Protein AF-A0A084VCT6-F1 (afdb_monomer_lite)

Organism: Anopheles sinensis (NCBI:txid74873)

Radius of gyration: 18.99 Å; chains: 1; bounding box: 32×21×58 Å

Sequence (65 aa):
MLAVNDDYYEDLSVADTEEILTSLKKGQQPRPGPRNGRFASEPVGGLTSLTEEPKGPGFGLQAGL

Foldseek 3Di:
DDDDPPAAADQDDPVNVVVCVVCVVVVHHDDGDYPLPDRHPADSVDHPPPPDDDDDPPVVPDPPD

Secondary structure (DSSP, 8-state):
-EEETTEEEES--HHHHHHHHHHHHTT--PPPEESSS-SSSS-TT--SS--SPPP-TTTTPPTT-

pLDDT: mean 96.96, std 2.32, range [81.75, 98.56]

Structure (mmCIF, N/CA/C/O backbone):
data_AF-A0A084VCT6-F1
#
_entry.id   AF-A0A084VCT6-F1
#
loop_
_atom_site.group_PDB
_atom_site.id
_atom_site.type_symbol
_atom_site.label_atom_id
_atom_site.label_alt_id
_atom_site.label_comp_id
_atom_site.label_asym_id
_atom_site.label_entity_id
_atom_site.label_seq_id
_atom_site.pdbx_PDB_ins_code
_atom_site.Cartn_x
_atom_site.Cartn_y
_atom_site.Cartn_z
_atom_site.occupancy
_atom_site.B_iso_or_equiv
_atom_site.auth_seq_id
_atom_site.auth_comp_id
_atom_site.auth_asym_id
_atom_site.auth_atom_id
_atom_site.pdbx_PDB_model_num
ATOM 1 N N . MET A 1 1 ? -7.596 -7.225 6.511 1.00 91.19 1 MET A N 1
ATOM 2 C CA . MET A 1 1 ? -7.941 -5.909 5.937 1.00 91.19 1 MET A CA 1
ATOM 3 C C . MET A 1 1 ? -9.344 -5.533 6.388 1.00 91.19 1 MET A C 1
ATOM 5 O O . MET A 1 1 ? -10.120 -6.428 6.711 1.00 91.19 1 MET A O 1
ATOM 9 N N . LEU A 1 2 ? -9.627 -4.237 6.461 1.00 96.81 2 LEU A N 1
ATOM 10 C CA . LEU A 1 2 ? -10.923 -3.643 6.777 1.00 96.81 2 LEU A CA 1
ATOM 11 C C . LEU A 1 2 ? -11.260 -2.663 5.650 1.00 96.81 2 LEU A C 1
ATOM 13 O O . LEU A 1 2 ? -10.413 -1.854 5.285 1.00 96.81 2 LEU A O 1
ATOM 17 N N . ALA A 1 3 ? -12.477 -2.724 5.118 1.00 97.75 3 ALA A N 1
ATOM 18 C CA . ALA A 1 3 ? -12.974 -1.760 4.142 1.00 97.75 3 ALA A CA 1
ATOM 19 C C . ALA A 1 3 ? -13.985 -0.826 4.817 1.00 97.75 3 ALA A C 1
ATOM 21 O O . ALA A 1 3 ? -14.905 -1.302 5.488 1.00 97.75 3 ALA A O 1
ATOM 22 N N . VAL A 1 4 ? -13.820 0.485 4.647 1.00 97.56 4 VAL A N 1
ATOM 23 C CA . VAL A 1 4 ? -14.757 1.504 5.140 1.00 97.56 4 VAL A CA 1
ATOM 24 C C . VAL A 1 4 ? -15.085 2.435 3.984 1.00 97.56 4 VAL A C 1
ATOM 26 O O . VAL A 1 4 ? -14.235 3.206 3.554 1.00 97.56 4 VAL A O 1
ATOM 29 N N . ASN A 1 5 ? -16.325 2.378 3.497 1.00 96.56 5 ASN A N 1
ATOM 30 C CA . ASN A 1 5 ? -16.720 3.041 2.252 1.00 96.56 5 ASN A CA 1
ATOM 31 C C . ASN A 1 5 ? -15.756 2.651 1.113 1.00 96.56 5 ASN A C 1
ATOM 33 O O . ASN A 1 5 ? -15.675 1.469 0.782 1.00 96.56 5 ASN A O 1
ATOM 37 N N . ASP A 1 6 ? -15.008 3.616 0.576 1.00 97.69 6 ASP A N 1
ATOM 38 C CA . ASP A 1 6 ? -14.070 3.436 -0.538 1.00 97.69 6 ASP A CA 1
ATOM 39 C C . ASP A 1 6 ? -12.615 3.188 -0.089 1.00 97.69 6 ASP A C 1
ATOM 41 O O . ASP A 1 6 ? -11.741 2.949 -0.922 1.00 97.69 6 ASP A O 1
ATOM 45 N N . ASP A 1 7 ? -12.339 3.229 1.220 1.00 98.12 7 ASP A N 1
ATOM 46 C CA . ASP A 1 7 ? -10.987 3.132 1.773 1.00 98.12 7 ASP A CA 1
ATOM 47 C C . ASP A 1 7 ? -10.673 1.709 2.268 1.00 98.12 7 ASP A C 1
ATOM 49 O O . ASP A 1 7 ? -11.375 1.144 3.117 1.00 98.12 7 ASP A O 1
ATOM 53 N N . TYR A 1 8 ? -9.565 1.140 1.778 1.00 98.25 8 TYR A N 1
ATOM 54 C CA . TYR A 1 8 ? -9.000 -0.111 2.290 1.00 98.25 8 TYR A CA 1
ATOM 55 C C . TYR A 1 8 ? -7.927 0.158 3.341 1.00 98.25 8 TYR A C 1
ATOM 57 O O . TYR A 1 8 ? -6.965 0.879 3.094 1.00 98.25 8 TYR A O 1
ATOM 65 N N . TYR A 1 9 ? -8.062 -0.474 4.504 1.00 98.25 9 TYR A N 1
ATOM 66 C CA . TYR A 1 9 ? -7.060 -0.502 5.565 1.00 98.25 9 TYR A CA 1
ATOM 67 C C . TYR A 1 9 ? -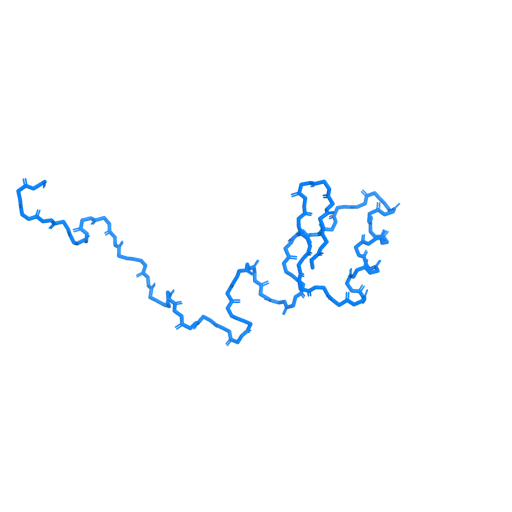6.478 -1.912 5.672 1.00 98.25 9 TYR A C 1
ATOM 69 O O . TYR A 1 9 ? -7.194 -2.888 5.932 1.00 98.25 9 TYR A O 1
ATOM 77 N N . GLU A 1 10 ? -5.177 -2.045 5.446 1.00 98.56 10 GLU A N 1
ATOM 78 C CA . GLU A 1 10 ? -4.537 -3.334 5.181 1.00 98.56 10 GLU A CA 1
ATOM 79 C C . GLU A 1 10 ? -3.456 -3.660 6.214 1.00 98.56 10 GLU A C 1
ATOM 81 O O . GLU A 1 10 ? -2.973 -2.785 6.928 1.00 98.56 10 GLU A O 1
ATOM 86 N N . ASP A 1 11 ? -3.100 -4.944 6.312 1.00 97.88 11 ASP A N 1
ATOM 87 C CA . ASP A 1 11 ? -2.036 -5.438 7.202 1.00 97.88 11 ASP A CA 1
ATOM 88 C C . ASP A 1 11 ? -2.154 -4.975 8.661 1.00 97.88 11 ASP A C 1
ATOM 90 O O . ASP A 1 11 ? -1.182 -4.560 9.287 1.00 97.88 11 ASP A O 1
ATOM 94 N N . LEU A 1 12 ? -3.380 -5.035 9.181 1.00 97.88 12 LEU A N 1
ATOM 95 C CA . LEU A 1 12 ? -3.745 -4.491 10.483 1.00 97.88 12 LEU A CA 1
ATOM 96 C C . LEU A 1 12 ? -3.345 -5.417 11.632 1.00 97.88 12 LEU A C 1
ATOM 98 O O . LEU A 1 12 ? -3.683 -6.604 11.637 1.00 97.88 12 LEU A O 1
ATOM 102 N N . SER A 1 13 ? -2.731 -4.833 12.656 1.00 97.75 13 SER A N 1
ATOM 103 C CA . SER A 1 13 ? -2.763 -5.361 14.015 1.00 97.75 13 SER A CA 1
ATOM 104 C C . SER A 1 13 ? -4.063 -4.961 14.732 1.00 97.75 13 SER A C 1
ATOM 106 O O . SER A 1 13 ? -4.886 -4.183 14.232 1.00 97.75 13 SER A O 1
ATOM 108 N N . VAL A 1 14 ? -4.253 -5.486 15.945 1.00 98.25 14 VAL A N 1
ATOM 109 C CA . VAL A 1 14 ? -5.369 -5.080 16.813 1.00 98.25 14 VAL A CA 1
ATOM 110 C C . VAL A 1 14 ? -5.288 -3.583 17.132 1.00 98.25 14 VAL A C 1
ATOM 112 O O . VAL A 1 14 ? -6.285 -2.879 16.987 1.00 98.25 14 VAL A O 1
ATOM 115 N N . ALA A 1 15 ? -4.094 -3.083 17.468 1.00 98.25 15 ALA A N 1
ATOM 116 C CA . ALA A 1 15 ? -3.878 -1.677 17.803 1.00 98.25 15 ALA A CA 1
ATOM 117 C C . ALA A 1 15 ? -4.188 -0.740 16.620 1.00 98.25 15 ALA A C 1
ATOM 119 O O . ALA A 1 15 ? -4.843 0.284 16.808 1.00 98.25 15 ALA A O 1
ATOM 120 N N . ASP A 1 16 ? -3.804 -1.122 15.395 1.00 98.06 16 ASP A N 1
ATOM 121 C CA . ASP A 1 16 ? -4.112 -0.334 14.190 1.00 98.06 16 ASP A CA 1
ATOM 122 C C . ASP A 1 16 ? -5.623 -0.215 13.972 1.00 98.06 16 ASP A C 1
ATOM 124 O O . ASP A 1 16 ? -6.146 0.846 13.630 1.00 98.06 16 ASP A O 1
ATOM 128 N N . THR A 1 17 ? -6.348 -1.312 14.202 1.00 98.06 17 THR A N 1
ATOM 129 C CA . THR A 1 17 ? -7.806 -1.337 14.056 1.00 98.06 17 THR A CA 1
ATOM 130 C C . THR A 1 17 ? -8.475 -0.417 15.083 1.00 98.06 17 THR A C 1
ATOM 132 O O . THR A 1 17 ? -9.388 0.336 14.741 1.00 98.06 17 THR A O 1
ATOM 135 N N . GLU A 1 18 ? -8.004 -0.419 16.331 1.00 98.31 18 GLU A N 1
ATOM 136 C CA . GLU A 1 18 ? -8.501 0.470 17.389 1.00 98.31 18 GLU A CA 1
ATO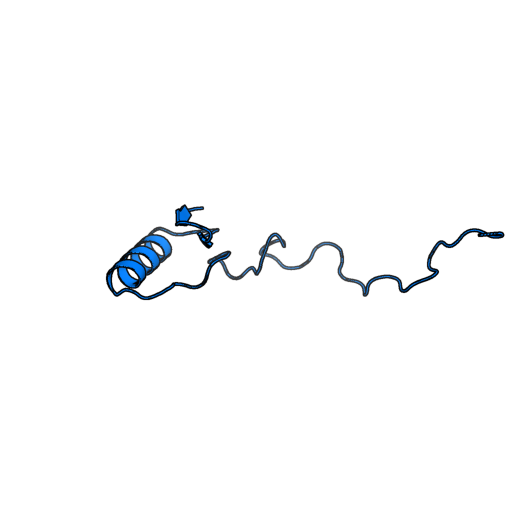M 137 C C . GLU A 1 18 ? -8.227 1.954 17.090 1.00 98.31 18 GLU A C 1
ATOM 139 O O . GLU A 1 18 ? -9.111 2.799 17.291 1.00 98.31 18 GLU A O 1
ATOM 144 N N . GLU A 1 19 ? -7.041 2.278 16.564 1.00 98.25 19 GLU A N 1
ATOM 145 C CA . GLU A 1 19 ? -6.672 3.630 16.123 1.00 98.25 19 GLU A CA 1
ATOM 146 C C . GLU A 1 19 ? -7.600 4.122 15.004 1.00 98.25 19 GLU A C 1
ATOM 148 O O . GLU A 1 19 ? -8.147 5.229 15.093 1.00 98.25 19 GLU A O 1
ATOM 153 N N . ILE A 1 20 ? -7.819 3.293 13.976 1.00 98.19 20 ILE A N 1
ATOM 154 C CA . ILE A 1 20 ? -8.684 3.613 12.833 1.00 98.19 20 ILE A CA 1
ATOM 155 C C . ILE A 1 20 ? -10.105 3.908 13.317 1.00 98.19 20 ILE A C 1
ATOM 157 O O . ILE A 1 20 ? -10.651 4.971 13.018 1.00 98.19 20 ILE A O 1
ATOM 161 N N . LEU A 1 21 ? -10.689 3.022 14.130 1.00 98.06 21 LEU A N 1
ATOM 162 C CA . LEU A 1 21 ? -12.046 3.208 14.651 1.00 98.06 21 LEU A CA 1
ATOM 163 C C . LEU A 1 21 ? -12.162 4.458 15.532 1.00 98.06 21 LEU A C 1
ATOM 165 O O . LEU A 1 21 ? -13.159 5.179 15.465 1.00 98.06 21 LEU A O 1
ATOM 169 N N . THR A 1 22 ? -11.153 4.736 16.357 1.00 98.25 22 THR A N 1
ATOM 170 C CA . THR A 1 22 ? -11.129 5.925 17.221 1.00 98.25 22 THR A CA 1
ATOM 171 C C . THR A 1 22 ? -11.045 7.214 16.410 1.00 98.25 22 THR A C 1
ATOM 173 O O . THR A 1 22 ? -11.711 8.197 16.737 1.00 98.25 22 THR A O 1
ATOM 176 N N . SER A 1 23 ? -10.253 7.215 15.343 1.00 97.88 23 SER A N 1
ATOM 177 C CA . SER A 1 23 ? -10.086 8.362 14.451 1.00 97.88 23 SER A CA 1
ATOM 178 C C . SER A 1 23 ? -11.358 8.631 13.643 1.00 97.88 23 SER A C 1
ATOM 180 O O . SER A 1 23 ? -11.838 9.765 13.620 1.00 97.88 23 SER A O 1
ATOM 182 N N . LEU A 1 24 ? -11.987 7.581 13.103 1.00 97.94 24 LEU A N 1
ATOM 183 C CA . LEU A 1 24 ? -13.282 7.679 12.420 1.00 97.94 24 LEU A CA 1
ATOM 184 C C . LEU A 1 24 ? -14.380 8.225 13.349 1.00 97.94 24 LEU A C 1
ATOM 186 O O . LEU A 1 24 ? -15.135 9.110 12.955 1.00 97.94 24 LEU A O 1
ATOM 190 N N . LYS A 1 25 ? -14.431 7.786 14.618 1.00 98.19 25 LYS A N 1
ATOM 191 C CA . LYS A 1 25 ? -15.359 8.338 15.630 1.00 98.19 25 LYS A CA 1
ATOM 192 C C . LYS A 1 25 ? -15.160 9.835 15.884 1.00 98.19 25 LYS A C 1
ATOM 194 O O . LYS A 1 25 ? -16.116 10.520 16.233 1.00 98.19 25 LYS A O 1
ATOM 199 N N . LYS A 1 26 ? -13.935 10.344 15.724 1.00 98.44 26 LYS A N 1
ATOM 200 C CA . LYS A 1 26 ? -13.606 11.775 15.842 1.00 98.44 26 LYS A CA 1
ATOM 201 C C . LYS A 1 26 ? -13.898 12.561 14.556 1.00 98.44 26 LYS A C 1
ATOM 203 O O . LYS A 1 26 ? -13.591 13.747 14.504 1.00 98.44 26 LYS A O 1
ATOM 208 N N . GLY A 1 27 ? -14.451 11.918 13.525 1.00 97.75 27 GLY A N 1
ATOM 209 C CA . GLY A 1 27 ? -14.679 12.522 12.212 1.00 97.75 27 GLY A CA 1
ATOM 210 C C . GLY A 1 27 ? -13.396 12.739 11.406 1.00 97.75 27 GLY A C 1
ATOM 211 O O . GLY A 1 27 ? -13.398 13.515 10.457 1.00 97.75 27 GLY A O 1
ATOM 212 N N . GLN A 1 28 ? -12.292 12.094 11.791 1.00 97.88 28 GLN A N 1
ATOM 213 C CA . GLN A 1 28 ? -11.040 12.128 11.039 1.00 97.88 28 GLN A CA 1
ATOM 214 C C . GLN A 1 28 ? -11.040 11.015 9.995 1.00 97.88 28 GLN A C 1
ATOM 216 O O . GLN A 1 28 ? -11.670 9.978 10.197 1.00 97.88 28 GLN A O 1
ATOM 221 N N . GLN A 1 29 ? -10.288 11.209 8.914 1.00 96.19 29 GLN A N 1
ATOM 222 C CA . GLN A 1 29 ? -10.067 10.184 7.900 1.00 96.19 29 GLN A CA 1
ATOM 223 C C . GLN A 1 29 ? -8.655 9.604 8.068 1.00 96.19 29 GLN A C 1
ATOM 225 O O . GLN A 1 29 ? -7.673 10.275 7.736 1.00 96.19 29 GLN A O 1
ATOM 230 N N . PRO A 1 30 ? -8.517 8.389 8.627 1.00 96.50 30 PRO A N 1
ATOM 231 C CA . PRO A 1 30 ? -7.229 7.718 8.728 1.00 96.50 30 PRO A CA 1
ATOM 232 C C . PRO A 1 30 ? -6.684 7.408 7.341 1.00 96.50 30 PRO A C 1
ATOM 234 O O . PRO A 1 30 ? -7.448 7.116 6.422 1.00 96.50 30 PRO A O 1
ATOM 237 N N . ARG A 1 31 ? -5.356 7.392 7.211 1.00 96.69 31 ARG A N 1
ATOM 238 C CA . ARG A 1 31 ? -4.698 7.038 5.953 1.00 96.69 31 ARG A CA 1
ATOM 239 C C . ARG A 1 31 ? -5.084 5.608 5.518 1.00 96.69 31 ARG A C 1
ATOM 241 O O . ARG A 1 31 ? -4.871 4.686 6.320 1.00 96.69 31 ARG A O 1
ATOM 248 N N . PRO A 1 32 ? -5.602 5.422 4.290 1.00 97.81 32 PRO A N 1
ATOM 249 C CA . PRO A 1 32 ? -5.818 4.106 3.703 1.00 97.81 32 PRO A CA 1
ATOM 250 C C . PRO A 1 32 ? -4.498 3.468 3.248 1.00 97.81 32 PRO A C 1
ATOM 252 O O . PRO A 1 32 ? -3.500 4.153 2.999 1.00 97.81 32 PRO A O 1
ATOM 255 N N . GLY A 1 33 ? -4.516 2.146 3.136 1.00 98.00 33 GLY A N 1
ATOM 256 C CA . GLY A 1 33 ? -3.404 1.297 2.731 1.00 98.00 33 GLY A CA 1
ATOM 257 C C . GLY A 1 33 ? -2.839 0.427 3.864 1.00 98.00 33 GLY A C 1
ATOM 258 O O . GLY A 1 33 ? -3.413 0.362 4.962 1.00 98.00 33 GLY A O 1
ATOM 259 N N . PRO A 1 34 ? -1.716 -0.255 3.594 1.00 98.19 34 PRO A N 1
ATOM 260 C CA . PRO A 1 34 ? -1.004 -1.100 4.550 1.00 98.19 34 PRO A CA 1
ATOM 261 C C . PRO A 1 34 ? -0.513 -0.357 5.795 1.00 98.19 34 PRO A C 1
ATOM 263 O O . PRO A 1 34 ? -0.020 0.770 5.712 1.00 98.19 34 PRO A O 1
ATOM 266 N N . ARG A 1 35 ? -0.588 -1.012 6.962 1.00 97.38 35 ARG A N 1
ATOM 267 C CA . ARG A 1 35 ? -0.071 -0.484 8.243 1.00 97.38 35 ARG A CA 1
ATOM 268 C C . ARG A 1 35 ? 1.287 -1.042 8.667 1.00 97.38 35 ARG A C 1
ATOM 270 O O . ARG A 1 35 ? 1.937 -0.472 9.535 1.00 97.38 35 ARG A O 1
ATOM 277 N N . ASN A 1 36 ? 1.772 -2.095 8.017 1.00 95.31 36 ASN A N 1
ATOM 278 C CA . ASN A 1 36 ? 3.012 -2.789 8.385 1.00 95.31 36 ASN A CA 1
ATOM 279 C C . ASN A 1 36 ? 4.300 -2.199 7.764 1.00 95.31 36 ASN A C 1
ATOM 281 O O . ASN A 1 36 ? 5.346 -2.844 7.810 1.00 95.31 36 ASN A O 1
ATOM 285 N N . GLY A 1 37 ? 4.238 -1.002 7.171 1.00 93.19 37 GLY A N 1
ATOM 286 C CA . GLY A 1 37 ? 5.397 -0.284 6.625 1.00 93.19 37 GLY A CA 1
ATOM 287 C C . GLY A 1 37 ? 5.656 -0.476 5.128 1.00 93.19 37 GLY A C 1
ATOM 288 O O . GLY A 1 37 ? 6.424 0.302 4.563 1.00 93.19 37 GLY A O 1
ATOM 289 N N . ARG A 1 38 ? 4.992 -1.434 4.468 1.00 96.12 38 ARG A N 1
ATOM 290 C CA . ARG A 1 38 ? 4.927 -1.455 2.997 1.00 96.12 38 ARG A CA 1
ATOM 291 C C . ARG A 1 38 ? 3.943 -0.393 2.489 1.00 96.12 38 ARG A C 1
ATOM 293 O O . ARG A 1 38 ? 3.131 0.126 3.252 1.00 96.12 38 ARG A O 1
ATOM 300 N N . PHE A 1 39 ? 4.014 -0.050 1.214 1.00 95.06 39 PHE A N 1
ATOM 301 C CA . PHE A 1 39 ? 3.183 0.964 0.578 1.00 95.06 39 PHE A CA 1
ATOM 302 C C . PHE A 1 39 ? 1.968 0.371 -0.136 1.00 95.06 39 PHE A C 1
ATOM 304 O O . PHE A 1 39 ? 0.877 0.927 -0.032 1.00 95.06 39 PHE A O 1
ATOM 311 N N . ALA A 1 40 ? 2.146 -0.739 -0.847 1.00 96.00 40 ALA A N 1
ATOM 312 C CA . ALA A 1 40 ? 1.084 -1.416 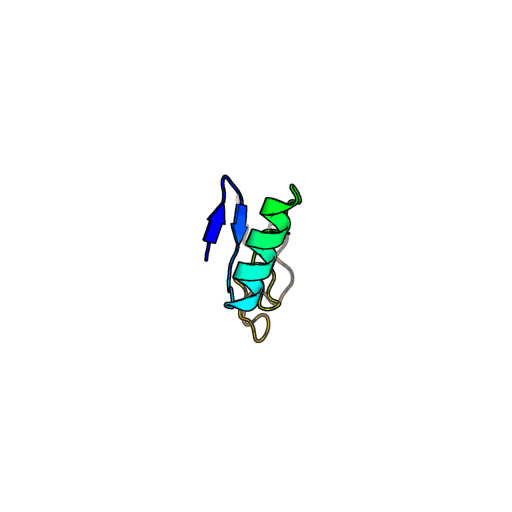-1.575 1.00 96.00 40 ALA A CA 1
ATOM 313 C C . ALA A 1 40 ? 1.229 -2.935 -1.397 1.00 96.00 40 ALA A C 1
ATOM 315 O O . ALA A 1 40 ? 1.038 -3.469 -0.306 1.00 96.00 40 ALA A O 1
ATOM 316 N N . SER A 1 41 ? 1.575 -3.646 -2.468 1.00 96.31 41 SER A N 1
ATOM 317 C CA . SER A 1 41 ? 1.679 -5.104 -2.482 1.00 96.31 41 SER A CA 1
ATOM 318 C C . SER A 1 41 ? 3.117 -5.612 -2.505 1.00 96.31 41 SER A C 1
ATOM 320 O O . SER A 1 41 ? 3.333 -6.804 -2.731 1.00 96.31 41 SER A O 1
ATOM 322 N N . GLU A 1 42 ? 4.113 -4.744 -2.328 1.00 97.62 42 GLU A N 1
ATOM 323 C CA . GLU A 1 42 ? 5.499 -5.180 -2.332 1.00 97.62 42 GLU A CA 1
ATOM 324 C C . GLU A 1 42 ? 5.817 -6.086 -1.129 1.00 97.62 42 GLU A C 1
ATOM 326 O O . GLU A 1 42 ? 5.149 -6.022 -0.086 1.00 97.62 42 GLU A O 1
ATOM 331 N N . PRO A 1 43 ? 6.829 -6.965 -1.248 1.00 97.56 43 PRO A N 1
ATOM 332 C CA . PRO A 1 43 ? 7.260 -7.771 -0.119 1.00 97.56 43 PRO A CA 1
ATOM 333 C C . PRO A 1 43 ? 7.763 -6.881 1.025 1.00 97.56 43 PRO A C 1
ATOM 335 O O . PRO A 1 43 ? 8.555 -5.967 0.814 1.00 97.56 43 PRO A O 1
ATOM 338 N N . VAL A 1 44 ? 7.363 -7.199 2.259 1.00 95.94 44 VAL A N 1
ATOM 339 C CA . VAL A 1 44 ? 7.746 -6.442 3.472 1.00 95.94 44 VAL A CA 1
ATOM 340 C C . VAL A 1 44 ? 9.271 -6.395 3.676 1.00 95.94 44 VAL A C 1
ATOM 342 O O . VAL A 1 44 ? 9.792 -5.452 4.259 1.00 95.94 44 VAL A O 1
ATOM 345 N N . GLY A 1 45 ? 10.002 -7.389 3.162 1.00 96.06 45 GLY A N 1
ATOM 3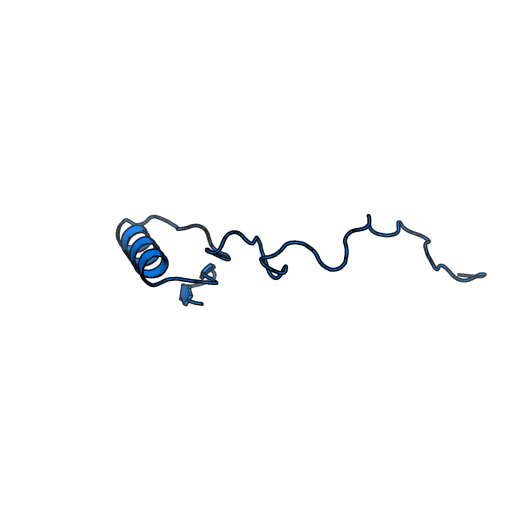46 C CA . GLY A 1 45 ? 11.469 -7.440 3.202 1.00 96.06 45 GLY A CA 1
ATOM 347 C C . GLY A 1 45 ? 12.184 -6.590 2.143 1.00 96.06 45 GLY A C 1
ATOM 348 O O . GLY A 1 45 ? 13.404 -6.682 2.039 1.00 96.06 45 GLY A O 1
ATOM 349 N N . GLY A 1 46 ? 11.453 -5.803 1.349 1.00 96.12 46 GLY A N 1
ATOM 350 C CA . GLY A 1 46 ? 11.977 -5.033 0.221 1.00 96.12 46 GLY A CA 1
ATOM 351 C C . GLY A 1 46 ? 11.648 -5.653 -1.140 1.00 96.12 46 GLY A C 1
ATOM 352 O O . GLY A 1 46 ? 11.177 -6.788 -1.244 1.00 96.12 46 GLY A O 1
ATOM 353 N N . LEU A 1 47 ? 11.891 -4.886 -2.206 1.00 97.62 47 LEU A N 1
ATOM 354 C CA . LEU A 1 47 ? 11.617 -5.313 -3.579 1.00 97.62 47 LEU A CA 1
ATOM 355 C C . LEU A 1 47 ? 12.475 -6.526 -3.963 1.00 97.62 47 LEU A C 1
ATOM 357 O O . LEU A 1 47 ? 13.701 -6.473 -3.926 1.00 97.62 47 LEU A O 1
ATOM 361 N N . THR A 1 48 ? 11.819 -7.609 -4.379 1.00 97.94 48 THR A N 1
ATOM 362 C CA . THR A 1 48 ? 12.470 -8.830 -4.894 1.00 97.94 48 THR A CA 1
ATOM 363 C C . THR A 1 48 ? 12.433 -8.929 -6.419 1.00 97.94 48 THR A C 1
ATOM 365 O O . THR A 1 48 ? 13.043 -9.818 -7.007 1.00 97.94 48 THR A O 1
ATOM 368 N N . SER A 1 49 ? 11.688 -8.035 -7.067 1.00 97.75 49 SER A N 1
ATOM 369 C CA . SER A 1 49 ? 11.519 -7.931 -8.515 1.00 97.75 49 SER A CA 1
ATOM 370 C C . SER A 1 49 ? 11.191 -6.482 -8.875 1.00 97.75 49 SER A C 1
ATOM 372 O O . SER A 1 49 ? 10.943 -5.676 -7.978 1.00 97.75 49 SER A O 1
ATOM 374 N N . LEU A 1 50 ? 11.210 -6.151 -10.173 1.00 97.44 50 LEU A N 1
ATOM 3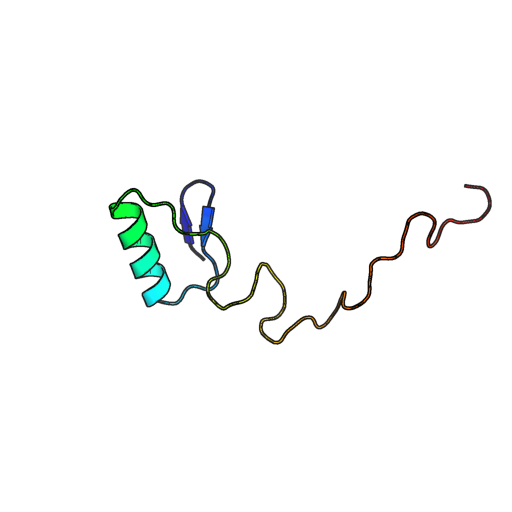75 C CA . LEU A 1 50 ? 11.019 -4.775 -10.661 1.00 97.44 50 LEU A CA 1
ATOM 376 C C . LEU A 1 50 ? 11.976 -3.773 -9.982 1.00 97.44 50 LEU A C 1
ATOM 378 O O . LEU A 1 50 ? 11.608 -2.643 -9.686 1.00 97.44 50 LEU A O 1
ATOM 382 N N . THR A 1 51 ? 13.206 -4.215 -9.704 1.00 97.69 51 THR A N 1
ATOM 383 C CA . THR A 1 51 ? 14.251 -3.416 -9.044 1.00 97.69 51 THR A CA 1
ATOM 384 C C . THR A 1 51 ? 15.039 -2.539 -10.016 1.00 97.69 51 THR A C 1
ATOM 386 O O . THR A 1 51 ? 15.835 -1.712 -9.584 1.00 97.69 51 THR A O 1
ATOM 389 N N . GLU A 1 52 ? 14.874 -2.757 -11.320 1.00 98.12 52 GLU A N 1
ATOM 390 C CA . GLU A 1 52 ? 15.458 -1.927 -12.372 1.00 98.12 52 GLU A CA 1
AT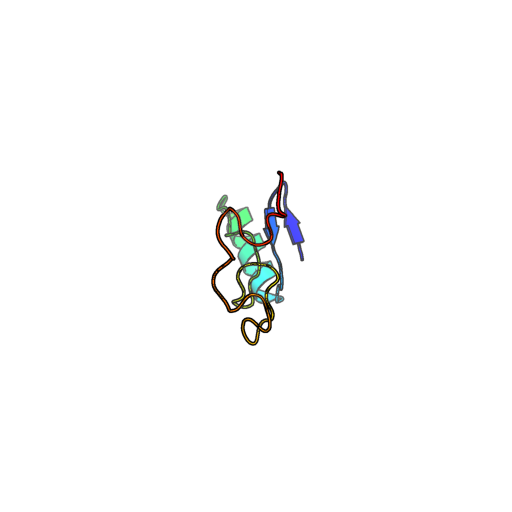OM 391 C C . GLU A 1 52 ? 14.460 -0.870 -12.841 1.00 98.12 52 GLU A C 1
ATOM 393 O O . GLU A 1 52 ? 13.246 -1.073 -12.785 1.00 98.12 52 GLU A O 1
ATOM 398 N N . GLU A 1 53 ? 14.987 0.217 -13.399 1.00 97.94 53 GLU A N 1
ATOM 399 C CA . GLU A 1 53 ? 14.182 1.194 -14.126 1.00 97.94 53 GLU A CA 1
ATOM 400 C C . GLU A 1 53 ? 13.413 0.527 -15.286 1.00 97.94 53 GLU A C 1
ATOM 402 O O . GLU A 1 53 ? 13.954 -0.351 -15.982 1.00 97.94 53 GLU A O 1
ATOM 407 N N . PRO A 1 54 ? 12.155 0.938 -15.535 1.00 98.12 54 PRO A N 1
ATOM 408 C CA . PRO A 1 54 ? 11.360 0.398 -16.623 1.00 98.12 54 PRO A CA 1
ATOM 409 C C . PRO A 1 54 ? 12.027 0.689 -17.965 1.00 98.12 54 PRO A C 1
ATOM 411 O O . PRO A 1 54 ? 12.650 1.731 -18.184 1.00 98.12 54 PRO A O 1
ATOM 414 N N . LYS A 1 55 ? 11.871 -0.238 -18.909 1.00 97.81 55 LYS A N 1
ATOM 415 C CA . LYS A 1 55 ? 12.355 -0.007 -20.267 1.00 97.81 55 LYS A CA 1
ATOM 416 C C . LYS A 1 55 ? 11.497 1.079 -20.920 1.00 97.81 55 LYS A C 1
ATOM 418 O O . LYS A 1 55 ? 10.271 1.048 -20.835 1.00 97.81 55 LYS A O 1
ATOM 423 N N . GLY A 1 56 ? 12.157 2.051 -21.543 1.00 97.25 56 GLY A N 1
ATOM 424 C CA . GLY A 1 56 ? 11.489 3.171 -22.196 1.00 97.25 56 GLY A CA 1
ATOM 425 C C . GLY A 1 56 ? 10.744 2.776 -23.481 1.00 97.25 56 GLY A C 1
ATOM 426 O O . GLY A 1 56 ? 10.828 1.630 -23.936 1.00 97.25 56 GLY A O 1
ATOM 427 N N . PRO A 1 57 ? 10.034 3.732 -24.103 1.00 97.69 57 PRO A N 1
ATOM 428 C CA . PRO A 1 57 ? 9.332 3.515 -25.365 1.00 97.69 57 PRO A CA 1
ATOM 429 C C . PRO A 1 57 ? 10.250 2.960 -26.465 1.00 97.69 57 PRO A C 1
ATOM 431 O O . PRO A 1 57 ? 11.414 3.343 -26.564 1.00 97.69 57 PRO A O 1
ATOM 434 N N . GLY A 1 58 ? 9.722 2.064 -27.303 1.00 96.00 58 GLY A N 1
ATOM 435 C CA . GLY A 1 58 ? 10.471 1.424 -28.393 1.00 96.00 58 GLY A CA 1
ATOM 436 C C . GLY A 1 58 ? 11.302 0.206 -27.972 1.00 96.00 58 GLY A C 1
ATOM 437 O O . GLY A 1 58 ? 11.806 -0.515 -28.833 1.00 96.00 58 GLY A O 1
ATOM 438 N N . PHE A 1 59 ? 11.415 -0.082 -26.671 1.00 97.25 59 PHE A N 1
ATOM 439 C CA . PHE A 1 59 ? 12.024 -1.326 -26.210 1.00 97.25 59 PHE A CA 1
ATOM 440 C C . PHE A 1 59 ? 11.204 -2.535 -26.679 1.00 97.25 59 PHE A C 1
ATOM 442 O O . PHE A 1 59 ? 10.017 -2.646 -26.383 1.00 97.25 59 PHE A O 1
ATOM 449 N N . GLY A 1 60 ? 11.845 -3.443 -27.416 1.00 96.69 60 GLY A N 1
ATOM 450 C CA . GLY A 1 60 ? 11.183 -4.618 -27.988 1.00 96.69 60 GLY A CA 1
ATOM 451 C C . GLY A 1 60 ? 10.327 -4.332 -29.227 1.00 96.69 60 GLY A C 1
ATOM 452 O O . GLY A 1 60 ? 9.603 -5.225 -29.663 1.00 96.69 60 GLY A O 1
ATOM 453 N N . LEU A 1 61 ? 10.398 -3.126 -29.809 1.00 97.56 61 LEU A N 1
ATOM 454 C CA . LEU A 1 61 ? 9.716 -2.839 -31.070 1.00 97.56 61 LEU A CA 1
ATOM 455 C C . LEU A 1 61 ? 10.335 -3.675 -32.200 1.00 97.56 61 LEU A C 1
ATOM 457 O O . LEU A 1 61 ? 11.543 -3.632 -32.436 1.00 97.56 61 LEU A O 1
ATOM 461 N N . GLN A 1 62 ? 9.502 -4.455 -32.884 1.00 96.69 62 GLN A N 1
ATOM 462 C CA . GLN A 1 62 ? 9.929 -5.291 -34.003 1.00 96.69 62 GLN A CA 1
ATOM 463 C C . GLN A 1 62 ? 10.206 -4.461 -35.262 1.00 96.69 62 GLN A C 1
ATOM 465 O O . GLN A 1 62 ? 9.659 -3.375 -35.444 1.00 96.69 62 GLN A O 1
ATOM 470 N N . ALA A 1 63 ? 11.016 -4.999 -36.173 1.00 95.44 63 ALA A N 1
ATOM 471 C CA . ALA A 1 63 ? 11.260 -4.353 -37.456 1.00 95.44 63 ALA A CA 1
ATOM 472 C C . ALA A 1 63 ? 9.972 -4.284 -38.301 1.00 95.44 63 ALA A C 1
ATOM 474 O O . ALA A 1 63 ? 9.270 -5.283 -38.449 1.00 95.44 63 ALA A O 1
ATOM 475 N N . GLY A 1 64 ? 9.702 -3.116 -38.891 1.00 93.56 64 GLY A N 1
ATOM 476 C CA . GLY A 1 64 ? 8.568 -2.897 -39.797 1.00 93.56 64 GLY A CA 1
ATOM 477 C C . GLY A 1 64 ? 7.246 -2.497 -39.130 1.00 93.56 64 GLY A C 1
ATOM 478 O O . GLY A 1 64 ? 6.227 -2.510 -39.820 1.00 93.56 64 GLY A O 1
ATOM 479 N N . LEU A 1 65 ? 7.257 -2.154 -37.834 1.00 81.75 65 LEU A N 1
ATOM 480 C CA . LEU A 1 65 ? 6.128 -1.569 -37.096 1.00 81.75 65 LEU A CA 1
ATOM 481 C C . LEU A 1 65 ? 6.370 -0.086 -36.786 1.00 81.75 65 LEU A C 1
ATOM 483 O O . LEU A 1 65 ? 7.533 0.260 -36.476 1.00 81.75 65 LEU A O 1
#